Protein AF-A0A2M6NSA2-F1 (afdb_monomer_lite)

Foldseek 3Di:
DDDPDPPPPDDPQRVCPDPVCLLVLLVVLQVVVCVVCQVQADPVWGKDKDQDPDDPPSIKIWGWHQDPVVRGIDIDIETEHEFEDQDDDPLVSLCVSQPPDADDARYAYEYEYRPNDPDDDDVVVVVVVNVVDDGSYDHYHYDYPDDDDDPDD

Structure (mmCIF, N/CA/C/O backbone):
data_AF-A0A2M6NSA2-F1
#
_entry.id   AF-A0A2M6NSA2-F1
#
loop_
_atom_site.group_PDB
_atom_site.id
_atom_site.type_symbol
_atom_site.label_atom_id
_atom_site.label_alt_id
_atom_site.label_comp_id
_atom_site.label_asym_id
_atom_site.label_entity_id
_atom_site.label_seq_id
_atom_site.pdbx_PDB_ins_code
_atom_site.Cartn_x
_atom_site.Cartn_y
_atom_site.Cartn_z
_atom_site.occupancy
_atom_site.B_iso_or_equiv
_atom_site.auth_seq_id
_atom_site.auth_comp_id
_atom_site.auth_asym_id
_atom_site.auth_atom_id
_atom_site.pdbx_PDB_model_num
ATOM 1 N N . MET A 1 1 ? -14.185 20.572 -16.057 1.00 39.94 1 MET A N 1
ATOM 2 C CA . MET A 1 1 ? -13.829 19.861 -14.814 1.00 39.94 1 MET A CA 1
ATOM 3 C C . MET A 1 1 ? -14.825 20.312 -13.773 1.00 39.94 1 MET A C 1
ATOM 5 O O . MET A 1 1 ? -14.831 21.492 -13.460 1.00 39.94 1 MET A O 1
ATOM 9 N N . ALA A 1 2 ? -15.749 19.437 -13.382 1.00 34.47 2 ALA A N 1
ATOM 10 C CA . ALA A 1 2 ? -16.748 19.771 -12.377 1.00 34.47 2 ALA A CA 1
ATOM 11 C C . ALA A 1 2 ? -16.032 19.965 -11.037 1.00 34.47 2 ALA A C 1
ATOM 13 O O . ALA A 1 2 ? -15.338 19.057 -10.577 1.00 34.47 2 ALA A O 1
ATOM 14 N N . GLU A 1 3 ? -16.155 21.164 -10.470 1.00 37.44 3 GLU A N 1
ATOM 15 C CA . GLU A 1 3 ? -15.824 21.430 -9.076 1.00 37.44 3 GLU A CA 1
ATOM 16 C C . GLU A 1 3 ? -16.514 20.367 -8.227 1.00 37.44 3 GLU A C 1
ATOM 18 O O . GLU A 1 3 ? -17.722 20.153 -8.348 1.00 37.44 3 GLU A O 1
ATOM 23 N N . PHE A 1 4 ? -15.737 19.671 -7.401 1.00 39.25 4 PHE A N 1
ATOM 24 C CA . PHE A 1 4 ? -16.255 18.763 -6.389 1.00 39.25 4 PHE A CA 1
ATOM 25 C C . PHE A 1 4 ? -16.910 19.641 -5.318 1.00 39.25 4 PHE A C 1
ATOM 27 O O . PHE A 1 4 ? -16.318 19.940 -4.281 1.00 39.25 4 PHE A O 1
ATOM 34 N N . GLN A 1 5 ? -18.089 20.174 -5.646 1.00 38.47 5 GLN A N 1
ATOM 35 C CA . GLN A 1 5 ? -18.851 21.005 -4.744 1.00 38.47 5 GLN A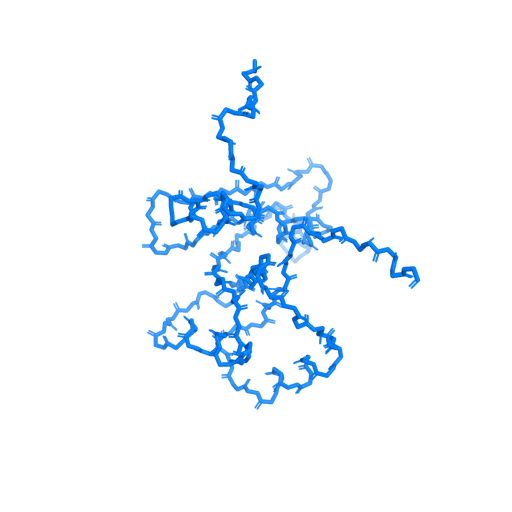 CA 1
ATOM 36 C C . GLN A 1 5 ? -19.161 20.191 -3.497 1.00 38.47 5 GLN A C 1
ATOM 38 O O . GLN A 1 5 ? -19.573 19.031 -3.520 1.00 38.47 5 GLN A O 1
ATOM 43 N N . GLN A 1 6 ? -18.891 20.872 -2.403 1.00 43.56 6 GLN A N 1
ATOM 44 C CA . GLN A 1 6 ? -19.146 20.590 -1.010 1.00 43.56 6 GLN A CA 1
ATOM 45 C C . GLN A 1 6 ? -20.661 20.413 -0.756 1.00 43.56 6 GLN A C 1
ATOM 47 O O . GLN A 1 6 ? -21.255 21.160 0.007 1.00 43.56 6 GLN A O 1
ATOM 52 N N . GLU A 1 7 ? -21.319 19.461 -1.428 1.00 43.19 7 GLU A N 1
ATOM 53 C CA . GLU A 1 7 ? -22.780 19.248 -1.359 1.00 43.19 7 GLU A CA 1
ATOM 54 C C . GLU A 1 7 ? -23.214 18.195 -0.333 1.00 43.19 7 GLU A C 1
ATOM 56 O O . GLU A 1 7 ? -24.403 17.962 -0.125 1.00 43.19 7 GLU A O 1
ATOM 61 N N . ARG A 1 8 ? -22.283 17.563 0.380 1.00 46.81 8 ARG A N 1
ATOM 62 C CA . ARG A 1 8 ? -22.636 16.759 1.552 1.00 46.81 8 ARG A CA 1
ATOM 63 C C . ARG A 1 8 ? -22.331 17.620 2.763 1.00 46.81 8 ARG A C 1
ATOM 65 O O . ARG A 1 8 ? -21.163 17.884 3.014 1.00 46.81 8 ARG A O 1
ATOM 72 N N . GLY A 1 9 ? -23.358 18.075 3.485 1.00 54.62 9 GLY A N 1
ATOM 73 C CA . GLY A 1 9 ? -23.256 18.799 4.766 1.00 54.62 9 GLY A CA 1
ATOM 74 C C . GLY A 1 9 ? -22.675 17.936 5.893 1.00 54.62 9 GLY A C 1
ATOM 75 O O . GLY A 1 9 ? -23.232 17.846 6.980 1.00 54.62 9 GLY A O 1
ATOM 76 N N . VAL A 1 10 ? -21.595 17.233 5.586 1.00 58.81 10 VAL A N 1
ATOM 77 C CA . VAL A 1 10 ? -20.948 16.189 6.352 1.00 58.81 10 VAL A CA 1
ATOM 78 C C . VAL A 1 10 ? -19.456 16.480 6.242 1.00 58.81 10 VAL A C 1
ATOM 80 O O . VAL A 1 10 ? -18.943 16.685 5.141 1.0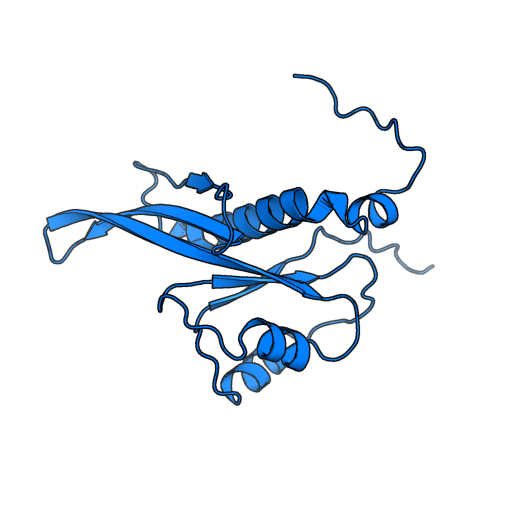0 58.81 10 VAL A O 1
ATOM 83 N N . ASP A 1 11 ? -18.764 16.551 7.372 1.00 73.00 11 ASP A N 1
ATOM 84 C CA . ASP A 1 11 ? -17.339 16.858 7.387 1.00 73.00 11 ASP A CA 1
ATOM 85 C C . ASP A 1 11 ? -16.519 15.793 6.626 1.00 73.00 11 ASP A C 1
ATOM 87 O O . ASP A 1 11 ? -16.951 14.651 6.423 1.00 73.00 11 ASP A O 1
ATOM 91 N N . PHE A 1 12 ? -15.311 16.173 6.199 1.00 70.56 12 PHE A N 1
ATOM 92 C CA . PHE A 1 12 ? -14.424 15.298 5.433 1.00 70.56 12 PHE A CA 1
ATOM 93 C C . PHE A 1 12 ? -14.139 13.971 6.147 1.00 70.56 12 PHE A C 1
ATOM 95 O O . PHE A 1 12 ? -14.093 12.940 5.483 1.00 70.56 12 PHE A O 1
ATOM 102 N N . GLN A 1 13 ? -13.981 13.959 7.474 1.00 71.19 13 GLN A N 1
ATOM 103 C CA . GLN A 1 13 ? -13.657 12.734 8.211 1.00 71.19 13 GLN A CA 1
ATOM 104 C C . GLN A 1 13 ? -14.825 11.751 8.163 1.00 71.19 13 GLN A C 1
ATOM 106 O O . GLN A 1 13 ? -14.641 10.558 7.899 1.00 71.19 13 GLN A O 1
ATOM 111 N N . THR A 1 14 ? -16.040 12.254 8.356 1.00 70.38 14 THR A N 1
ATOM 112 C CA . THR A 1 14 ? -17.259 11.454 8.285 1.00 70.38 14 THR A CA 1
ATOM 113 C C . THR A 1 14 ? -17.487 10.938 6.863 1.00 70.38 14 THR A C 1
ATOM 115 O O . THR A 1 14 ? -17.712 9.736 6.689 1.00 70.38 14 THR A O 1
ATOM 118 N N . ALA A 1 15 ? -17.328 11.785 5.840 1.00 70.69 15 ALA A N 1
ATOM 119 C CA . ALA A 1 15 ? -17.422 11.372 4.439 1.00 70.69 15 ALA A CA 1
ATOM 120 C C . ALA A 1 15 ? -16.358 10.321 4.072 1.00 70.69 15 ALA A C 1
ATOM 122 O O . ALA A 1 15 ? -16.684 9.300 3.466 1.00 70.69 15 ALA A O 1
ATOM 123 N N . TRP A 1 16 ? -15.106 10.527 4.493 1.00 75.69 16 TRP A N 1
ATOM 124 C CA . TRP A 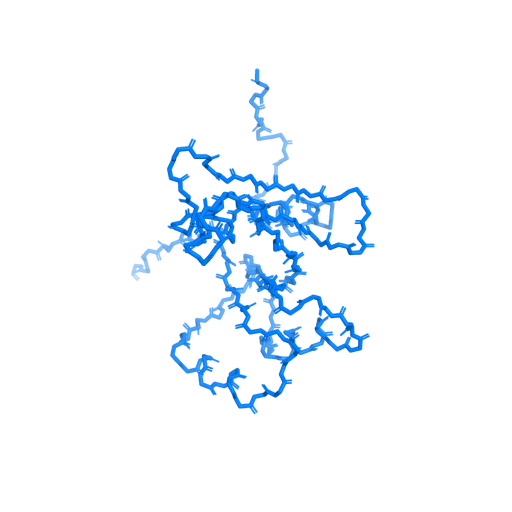1 16 ? -13.998 9.602 4.255 1.00 75.69 16 TRP A CA 1
ATOM 125 C C . TRP A 1 16 ? -14.216 8.267 4.959 1.00 75.69 16 TRP A C 1
ATOM 127 O O . TRP A 1 16 ? -13.860 7.229 4.421 1.00 75.69 16 TRP A O 1
ATOM 137 N N . SER A 1 17 ? -14.865 8.239 6.123 1.00 73.31 17 SER A N 1
ATOM 138 C CA . SER A 1 17 ? -15.156 6.988 6.833 1.00 73.31 17 SER A CA 1
ATOM 139 C C . SER A 1 17 ? -16.252 6.123 6.186 1.00 73.31 17 SER A C 1
ATOM 141 O O . SER A 1 17 ? -16.439 4.978 6.595 1.00 73.31 17 SER A O 1
ATOM 143 N N . HIS A 1 18 ? -16.953 6.624 5.163 1.00 77.12 18 HIS A N 1
ATOM 144 C CA . HIS A 1 18 ? -18.047 5.902 4.515 1.00 77.12 18 HIS A CA 1
ATOM 145 C C . HIS A 1 18 ? -17.556 4.699 3.689 1.00 77.12 18 HIS A C 1
ATOM 147 O O . HIS A 1 18 ? -16.544 4.776 2.990 1.00 77.12 18 HIS A O 1
ATOM 153 N N . ARG A 1 19 ? -18.308 3.588 3.703 1.00 72.94 19 ARG A N 1
ATOM 154 C CA . ARG A 1 19 ? -17.959 2.353 2.968 1.00 72.94 19 ARG A CA 1
ATOM 155 C C . ARG A 1 19 ? -17.832 2.580 1.459 1.00 72.94 19 ARG A C 1
ATOM 157 O O . ARG A 1 19 ? -16.934 2.026 0.831 1.00 72.94 19 ARG A O 1
ATOM 164 N N . ASP A 1 20 ? -18.689 3.426 0.896 1.00 79.44 20 ASP A N 1
ATOM 165 C CA . ASP A 1 20 ? -18.688 3.748 -0.540 1.00 79.44 20 ASP A CA 1
ATOM 166 C C . ASP A 1 20 ? -17.404 4.454 -0.999 1.00 79.44 20 ASP A C 1
ATOM 168 O O . ASP A 1 20 ? -17.100 4.484 -2.189 1.00 79.44 20 ASP A O 1
ATOM 172 N N . MET A 1 21 ? -16.604 4.973 -0.061 1.00 85.94 21 MET A N 1
ATOM 173 C CA . MET A 1 21 ? -15.299 5.556 -0.359 1.00 85.94 21 MET A CA 1
ATOM 174 C C . MET A 1 21 ? -14.187 4.512 -0.501 1.00 85.94 21 MET A C 1
ATOM 176 O O . MET A 1 21 ? -13.073 4.910 -0.826 1.00 85.94 21 MET A O 1
ATOM 180 N N . LYS A 1 22 ? -14.445 3.203 -0.314 1.00 87.25 22 LYS A N 1
ATOM 181 C CA . LYS A 1 22 ? -13.426 2.130 -0.414 1.00 87.25 22 LYS A CA 1
ATOM 182 C C . LYS A 1 22 ? -12.554 2.280 -1.661 1.00 87.25 22 LYS A C 1
ATOM 184 O O . LYS A 1 22 ? -11.337 2.373 -1.546 1.00 87.25 22 LYS A O 1
ATOM 189 N N . ARG A 1 23 ? -13.178 2.421 -2.836 1.00 90.69 23 ARG A N 1
ATOM 190 C CA . ARG A 1 23 ? -12.452 2.583 -4.105 1.00 90.69 23 ARG A CA 1
ATOM 191 C C . ARG A 1 23 ? -11.580 3.843 -4.120 1.00 90.69 23 ARG A C 1
ATOM 193 O O . ARG A 1 23 ? -10.447 3.800 -4.580 1.00 90.69 23 ARG A O 1
ATOM 200 N N . ASN A 1 24 ? -12.088 4.960 -3.603 1.00 90.50 24 ASN A N 1
ATOM 201 C CA . ASN A 1 24 ? -11.347 6.222 -3.556 1.00 90.50 24 ASN A CA 1
ATOM 202 C C . ASN A 1 24 ? -10.175 6.154 -2.569 1.00 90.50 24 ASN A C 1
ATOM 204 O O . ASN A 1 24 ? -9.102 6.674 -2.864 1.00 90.50 24 ASN A O 1
ATOM 208 N N . LYS A 1 25 ? -10.356 5.473 -1.432 1.00 91.12 25 LYS A N 1
ATOM 209 C CA . LYS A 1 25 ? -9.288 5.199 -0.463 1.00 91.12 25 LYS A CA 1
ATOM 210 C C . LYS A 1 25 ? -8.182 4.349 -1.074 1.00 91.12 25 LYS A C 1
ATOM 212 O O . LYS A 1 25 ? -7.015 4.654 -0.871 1.00 91.12 25 LYS A O 1
ATOM 217 N N . GLU A 1 26 ? -8.541 3.317 -1.832 1.00 94.06 26 GLU A N 1
ATOM 218 C CA . GLU A 1 26 ? -7.578 2.448 -2.515 1.00 94.06 26 GLU A CA 1
ATOM 219 C C . GLU A 1 26 ? -6.800 3.208 -3.593 1.00 94.06 26 GLU A C 1
ATOM 221 O O . GLU A 1 26 ? -5.575 3.111 -3.649 1.00 94.06 26 GLU A O 1
ATOM 226 N N . ILE A 1 27 ? -7.483 4.035 -4.394 1.00 94.25 27 ILE A N 1
ATOM 227 C CA . ILE A 1 27 ? -6.851 4.929 -5.378 1.00 94.25 27 ILE A CA 1
ATOM 228 C C . ILE A 1 27 ? -5.887 5.895 -4.683 1.00 94.25 27 ILE A C 1
ATOM 230 O O . ILE A 1 27 ? -4.745 6.032 -5.113 1.00 94.25 27 ILE A O 1
ATOM 234 N N . TYR A 1 28 ? -6.324 6.533 -3.596 1.00 93.06 28 TYR A N 1
ATOM 235 C CA . TYR A 1 28 ? -5.494 7.442 -2.809 1.00 93.06 28 TYR A CA 1
ATOM 236 C C . TYR A 1 28 ? -4.256 6.735 -2.239 1.00 93.06 28 TYR A C 1
ATOM 238 O O . TYR A 1 28 ? -3.136 7.190 -2.448 1.00 93.06 28 TYR A O 1
ATOM 246 N N . ALA A 1 29 ? -4.438 5.593 -1.574 1.00 94.88 29 ALA A N 1
ATOM 247 C CA . ALA A 1 29 ? -3.353 4.802 -0.999 1.00 94.88 29 ALA A CA 1
ATOM 248 C C . ALA A 1 29 ? -2.343 4.345 -2.067 1.00 94.88 29 ALA A C 1
ATOM 250 O O . ALA A 1 29 ? -1.134 4.439 -1.858 1.00 94.88 29 ALA A O 1
ATOM 251 N N . THR A 1 30 ? -2.839 3.924 -3.233 1.00 95.69 30 THR A N 1
ATOM 252 C CA . THR A 1 30 ? -2.017 3.552 -4.393 1.00 95.69 30 THR A CA 1
ATOM 253 C C . THR A 1 30 ? -1.211 4.744 -4.905 1.00 95.69 30 THR A C 1
ATOM 255 O O . THR A 1 30 ? -0.008 4.618 -5.123 1.00 95.69 30 THR A O 1
ATOM 258 N N . ALA A 1 31 ? -1.838 5.915 -5.049 1.00 93.75 31 ALA A N 1
ATOM 259 C CA . ALA A 1 31 ? -1.159 7.134 -5.481 1.00 93.75 31 ALA A CA 1
ATOM 260 C C . ALA A 1 31 ? -0.051 7.547 -4.500 1.00 93.75 31 ALA A C 1
ATOM 262 O O . ALA A 1 31 ? 1.052 7.893 -4.919 1.00 93.75 31 ALA A O 1
ATOM 263 N N . MET A 1 32 ? -0.314 7.456 -3.194 1.00 93.50 32 MET A N 1
ATOM 264 C CA . MET A 1 32 ? 0.682 7.753 -2.163 1.00 93.50 32 MET A CA 1
ATOM 265 C C . MET A 1 32 ? 1.864 6.780 -2.214 1.00 93.50 32 MET A C 1
ATOM 267 O O . MET A 1 32 ? 3.011 7.216 -2.149 1.00 93.50 32 MET A O 1
ATOM 271 N N . ALA A 1 33 ? 1.611 5.480 -2.390 1.00 93.31 33 ALA A N 1
ATOM 272 C CA . ALA A 1 33 ? 2.682 4.502 -2.569 1.00 93.31 33 ALA A CA 1
ATOM 273 C C . ALA A 1 33 ? 3.511 4.782 -3.828 1.00 93.31 33 ALA A C 1
ATOM 275 O O . ALA A 1 33 ? 4.737 4.695 -3.780 1.00 93.31 33 ALA A O 1
ATOM 276 N N . ALA A 1 34 ? 2.859 5.180 -4.921 1.00 91.88 34 ALA A N 1
ATOM 277 C CA . ALA A 1 34 ? 3.526 5.540 -6.164 1.00 91.88 34 ALA A CA 1
ATOM 278 C C . ALA A 1 34 ? 4.430 6.768 -6.011 1.00 91.88 34 ALA A C 1
ATOM 280 O O . ALA A 1 34 ? 5.574 6.730 -6.455 1.00 91.88 34 ALA A O 1
ATOM 281 N N . LEU A 1 35 ? 3.990 7.796 -5.281 1.00 89.44 35 LEU A N 1
ATOM 282 C CA . LEU A 1 35 ? 4.830 8.950 -4.946 1.00 89.44 35 LEU A CA 1
ATOM 283 C C . LEU A 1 35 ? 6.068 8.568 -4.122 1.00 89.44 35 LEU A C 1
ATOM 285 O O . LEU A 1 35 ? 7.118 9.180 -4.293 1.00 89.44 35 LEU A O 1
ATOM 289 N N . CYS A 1 36 ? 5.979 7.562 -3.249 1.00 86.81 36 CYS A N 1
ATOM 290 C CA . CYS A 1 36 ? 7.129 7.100 -2.466 1.00 86.81 36 CYS A CA 1
ATOM 291 C C . CYS A 1 36 ? 8.176 6.357 -3.308 1.00 86.81 36 CYS A C 1
ATOM 293 O O . CYS A 1 36 ? 9.354 6.384 -2.960 1.00 86.81 36 CYS A O 1
ATOM 295 N N . ILE A 1 37 ? 7.762 5.700 -4.395 1.00 85.12 37 ILE A N 1
ATOM 296 C CA . ILE A 1 37 ? 8.660 4.912 -5.256 1.00 85.12 37 ILE A CA 1
ATOM 297 C C . ILE A 1 37 ? 8.957 5.588 -6.598 1.00 85.12 37 ILE A C 1
ATOM 299 O O . ILE A 1 37 ? 9.705 5.046 -7.403 1.00 85.12 37 ILE A O 1
ATOM 303 N N . GLN A 1 38 ? 8.409 6.780 -6.855 1.00 84.50 38 GLN A N 1
ATOM 304 C CA . GLN A 1 38 ? 8.578 7.483 -8.132 1.00 84.50 38 GLN A CA 1
ATOM 305 C C . GLN A 1 38 ? 10.040 7.754 -8.493 1.00 84.50 38 GLN A C 1
ATOM 307 O O . GLN A 1 38 ? 10.381 7.823 -9.667 1.00 84.50 38 GLN A O 1
ATOM 312 N N . GLN A 1 39 ? 10.894 7.906 -7.480 1.00 78.19 39 GLN A N 1
ATOM 313 C CA . GLN A 1 39 ? 12.330 8.134 -7.637 1.00 78.19 39 GLN A CA 1
ATOM 314 C C . GLN A 1 39 ? 13.055 6.951 -8.293 1.00 78.19 39 GLN A C 1
ATOM 316 O O . GLN A 1 39 ? 14.148 7.127 -8.825 1.00 78.19 39 GLN A O 1
ATOM 321 N N . ASP A 1 40 ? 12.439 5.767 -8.283 1.00 73.56 40 ASP A N 1
ATOM 322 C CA . ASP A 1 40 ? 12.968 4.573 -8.938 1.00 73.56 40 ASP A CA 1
ATOM 323 C C . ASP A 1 40 ? 12.684 4.588 -10.454 1.00 73.56 40 ASP A C 1
ATOM 325 O O . ASP A 1 40 ? 13.313 3.846 -11.211 1.00 73.56 40 ASP A O 1
ATOM 329 N N . ALA A 1 41 ? 11.746 5.424 -10.919 1.00 77.31 41 ALA A N 1
ATOM 330 C CA . ALA A 1 41 ? 11.396 5.553 -12.328 1.00 77.31 41 ALA A CA 1
ATOM 331 C C . ALA A 1 41 ? 12.303 6.571 -13.030 1.00 77.31 41 ALA A C 1
ATOM 333 O O . ALA A 1 41 ? 12.578 7.656 -12.518 1.00 77.31 41 ALA A O 1
ATOM 334 N N . ALA A 1 42 ? 12.737 6.254 -14.251 1.00 73.12 42 ALA A N 1
ATOM 335 C CA . ALA A 1 42 ? 13.500 7.209 -15.043 1.00 73.12 42 ALA A CA 1
ATOM 336 C C . ALA A 1 42 ? 12.606 8.394 -15.453 1.00 73.12 42 ALA A C 1
ATOM 338 O O . ALA A 1 42 ? 11.541 8.192 -16.038 1.00 73.12 42 ALA A O 1
ATOM 339 N N . GLU A 1 43 ? 13.072 9.628 -15.231 1.00 74.88 43 GLU A N 1
ATOM 340 C CA . GLU A 1 43 ? 12.333 10.868 -15.545 1.00 74.88 43 GLU A CA 1
ATOM 341 C C . GLU A 1 43 ? 11.820 10.903 -16.998 1.00 74.88 43 GLU A C 1
ATOM 343 O O . GLU A 1 43 ? 10.706 11.345 -17.261 1.00 74.88 43 GLU A O 1
ATOM 348 N N . LYS A 1 44 ? 12.594 10.333 -17.936 1.00 79.12 44 LYS A N 1
ATOM 349 C CA . LYS A 1 44 ? 12.245 10.212 -19.364 1.00 79.12 44 LYS A CA 1
ATOM 350 C C . LYS A 1 44 ? 11.003 9.361 -19.659 1.00 79.12 44 LYS A C 1
ATOM 352 O O . LYS A 1 44 ? 10.400 9.539 -20.713 1.00 79.12 44 LYS A O 1
ATOM 357 N N . TYR A 1 45 ? 10.660 8.409 -18.791 1.00 79.56 45 TYR A N 1
ATOM 358 C CA . TYR A 1 45 ? 9.560 7.465 -19.019 1.00 79.56 45 TYR A CA 1
ATOM 359 C C . TYR A 1 45 ? 8.405 7.639 -18.034 1.00 79.56 45 TYR A C 1
ATOM 361 O O . TYR A 1 45 ? 7.275 7.272 -18.355 1.00 79.56 45 TYR A O 1
ATOM 369 N N . GLY A 1 46 ? 8.680 8.211 -16.861 1.00 82.62 46 GLY A N 1
ATOM 370 C CA . GLY A 1 46 ? 7.690 8.416 -15.815 1.00 82.62 46 GLY A CA 1
ATOM 371 C C . GLY A 1 46 ? 7.170 7.113 -15.203 1.00 82.62 46 GLY A C 1
ATOM 372 O O . GLY A 1 46 ? 7.729 6.027 -15.374 1.00 82.62 46 GLY A O 1
ATOM 373 N N . TRP A 1 47 ? 6.077 7.247 -14.459 1.00 88.81 47 TRP A N 1
ATOM 374 C CA . TRP A 1 47 ? 5.370 6.166 -13.780 1.00 88.81 47 TRP A CA 1
ATOM 375 C C . TRP A 1 47 ? 3.862 6.377 -13.920 1.00 88.81 47 TRP A C 1
ATOM 377 O O . TRP A 1 47 ? 3.389 7.493 -14.145 1.00 88.81 47 TRP A O 1
ATOM 387 N N . TRP A 1 48 ? 3.096 5.301 -13.787 1.00 90.44 48 TRP A N 1
ATOM 388 C CA . TRP A 1 48 ? 1.637 5.344 -13.773 1.00 90.44 48 TRP A CA 1
ATOM 389 C C . TRP A 1 48 ? 1.096 4.416 -12.696 1.00 90.44 48 TRP A C 1
ATOM 391 O O . TRP A 1 48 ? 1.767 3.488 -12.245 1.00 90.44 48 TRP A O 1
ATOM 401 N N . PHE A 1 49 ? -0.149 4.643 -12.299 1.00 93.69 49 PHE A N 1
ATOM 402 C CA . PHE A 1 49 ? -0.857 3.731 -11.419 1.00 93.69 49 PHE A CA 1
ATOM 403 C C . PHE A 1 49 ? -2.305 3.566 -11.862 1.00 93.69 49 PHE A C 1
ATOM 405 O O . PHE A 1 49 ? -2.863 4.414 -12.560 1.00 93.69 49 PHE A O 1
ATOM 412 N N . THR A 1 50 ? -2.918 2.459 -11.467 1.00 93.75 50 THR A N 1
ATOM 413 C CA . THR A 1 50 ? -4.324 2.184 -11.757 1.00 93.75 50 THR A CA 1
ATOM 414 C C . THR A 1 50 ? -4.971 1.370 -10.646 1.00 93.75 50 THR A C 1
ATOM 416 O O . THR A 1 50 ? -4.298 0.629 -9.929 1.00 93.75 50 THR A O 1
ATOM 419 N N . LYS A 1 51 ? -6.296 1.494 -10.525 1.00 92.12 51 LYS A N 1
ATOM 420 C CA . LYS A 1 51 ? -7.135 0.609 -9.718 1.00 92.12 51 LYS A CA 1
ATOM 421 C C . LYS A 1 51 ? -7.784 -0.429 -10.640 1.00 92.12 51 LYS A C 1
ATOM 423 O O . LYS A 1 51 ? -8.699 -0.047 -11.384 1.00 92.12 51 LYS A O 1
ATOM 428 N N . PRO A 1 52 ? -7.390 -1.715 -10.570 1.00 91.81 52 PRO A N 1
ATOM 429 C CA . PRO A 1 52 ? -8.035 -2.776 -11.336 1.00 91.81 52 PRO A CA 1
ATOM 430 C C . PRO A 1 52 ? -9.552 -2.816 -11.121 1.00 91.81 52 PRO A C 1
ATOM 432 O O . PRO A 1 52 ? -10.067 -2.426 -10.064 1.00 91.81 52 PRO A O 1
ATOM 435 N N . LEU A 1 53 ? -10.276 -3.280 -12.143 1.00 88.56 53 LEU A N 1
ATOM 436 C CA . LEU A 1 53 ? -11.730 -3.467 -12.072 1.00 88.56 53 LEU A CA 1
ATOM 437 C C . LEU A 1 53 ? -12.125 -4.663 -11.194 1.00 88.56 53 LEU A C 1
ATOM 439 O O . LEU A 1 53 ? -13.243 -4.690 -10.691 1.00 88.56 53 LEU A O 1
ATOM 443 N N . GLN A 1 54 ? -11.220 -5.628 -11.020 1.00 87.69 54 GLN A N 1
ATOM 444 C CA . GLN A 1 54 ? -11.411 -6.833 -10.216 1.00 87.69 54 GLN A CA 1
ATOM 445 C C . GLN A 1 54 ? -10.348 -6.875 -9.114 1.00 87.69 54 GLN A C 1
ATOM 447 O O . GLN A 1 54 ? -9.198 -6.532 -9.375 1.00 87.69 54 GLN A O 1
ATOM 452 N N . ASP A 1 55 ? -10.748 -7.279 -7.908 1.00 83.44 55 ASP A N 1
ATOM 453 C CA . ASP A 1 55 ? -9.848 -7.499 -6.769 1.00 83.44 55 ASP A CA 1
ATOM 454 C C . ASP A 1 55 ? -9.511 -9.000 -6.663 1.00 83.44 55 ASP A C 1
ATOM 456 O O . ASP A 1 55 ? -10.420 -9.817 -6.866 1.00 83.44 55 ASP A O 1
ATOM 460 N N . PRO A 1 56 ? -8.288 -9.392 -6.249 1.00 83.94 56 PRO A N 1
ATOM 461 C CA . PRO A 1 56 ? -7.069 -8.576 -6.090 1.00 83.94 56 PRO A CA 1
ATOM 462 C C . PRO A 1 56 ? -6.332 -8.298 -7.428 1.00 83.94 56 PRO A C 1
ATOM 464 O O . PRO A 1 56 ? -6.574 -9.022 -8.398 1.00 83.94 56 PRO A O 1
ATOM 467 N N . PRO A 1 57 ? -5.421 -7.292 -7.490 1.00 91.88 57 PRO A N 1
ATOM 468 C CA . PRO A 1 57 ? -4.972 -6.427 -6.385 1.00 91.88 57 PRO A CA 1
ATOM 469 C C . PRO A 1 57 ? -5.791 -5.130 -6.201 1.00 91.88 57 PRO A C 1
ATOM 471 O O . PRO A 1 57 ? -6.526 -4.676 -7.086 1.00 91.88 57 PRO A O 1
ATOM 474 N N . ASP A 1 58 ? -5.622 -4.489 -5.039 1.00 94.38 58 ASP A N 1
ATOM 475 C CA . ASP A 1 58 ? -6.248 -3.197 -4.704 1.00 94.38 58 ASP A CA 1
ATOM 476 C C . ASP A 1 58 ? -5.643 -2.024 -5.505 1.00 94.38 58 ASP A C 1
ATOM 478 O O . ASP A 1 58 ? -6.240 -0.954 -5.581 1.00 94.38 58 ASP A O 1
ATOM 482 N N . GLY A 1 59 ? -4.490 -2.204 -6.146 1.00 96.06 59 GLY A N 1
ATOM 483 C CA . GLY A 1 59 ? -3.872 -1.222 -7.034 1.00 96.06 59 GLY A CA 1
ATOM 484 C C . GLY A 1 59 ? -2.688 -1.804 -7.798 1.00 96.06 59 GLY A C 1
ATOM 485 O O . GLY A 1 59 ? -2.171 -2.864 -7.456 1.00 96.06 59 GLY A O 1
ATOM 486 N N . ILE A 1 60 ? -2.261 -1.115 -8.852 1.00 95.31 60 ILE A N 1
ATOM 487 C CA . ILE A 1 60 ? -1.074 -1.468 -9.637 1.00 95.31 60 ILE A CA 1
ATOM 488 C C . ILE A 1 60 ? -0.269 -0.201 -9.889 1.00 95.31 60 ILE A C 1
ATOM 490 O O . ILE A 1 60 ? -0.842 0.810 -10.300 1.00 95.31 60 ILE A O 1
ATOM 494 N N . ILE A 1 61 ? 1.047 -0.275 -9.699 1.00 94.38 61 ILE A N 1
ATOM 495 C CA . ILE A 1 61 ? 2.000 0.761 -10.104 1.00 94.38 61 ILE A CA 1
ATOM 496 C C . ILE A 1 61 ? 2.897 0.186 -11.195 1.00 94.38 61 ILE A C 1
ATOM 498 O O . ILE A 1 61 ? 3.445 -0.907 -11.039 1.00 94.38 61 ILE A O 1
ATOM 502 N N . GLY A 1 62 ? 3.036 0.919 -12.295 1.00 92.00 62 GLY A N 1
ATOM 503 C CA . GLY A 1 62 ? 3.928 0.587 -13.396 1.00 92.00 62 GLY A CA 1
ATOM 504 C C . GLY A 1 62 ? 4.983 1.668 -13.591 1.00 92.00 62 GLY A C 1
ATOM 505 O O . GLY A 1 62 ? 4.679 2.861 -13.546 1.00 92.00 62 GLY A O 1
ATOM 506 N N . ALA A 1 63 ? 6.222 1.246 -13.814 1.00 89.94 63 ALA A N 1
ATOM 507 C CA . ALA A 1 63 ? 7.326 2.135 -14.148 1.00 89.94 63 ALA A CA 1
ATOM 508 C C . ALA A 1 63 ? 8.259 1.464 -15.154 1.00 89.94 63 ALA A C 1
ATOM 510 O O . ALA A 1 63 ? 8.502 0.254 -15.085 1.00 89.94 63 ALA A O 1
ATOM 511 N N . ILE A 1 64 ? 8.801 2.254 -16.079 1.00 88.25 64 ILE A N 1
ATOM 512 C CA . ILE A 1 64 ? 9.862 1.799 -16.977 1.00 88.25 64 ILE A CA 1
ATOM 513 C C . ILE A 1 64 ? 11.203 2.113 -16.317 1.00 88.25 64 ILE A C 1
ATOM 515 O O . ILE A 1 64 ? 11.500 3.272 -16.013 1.00 88.25 64 ILE A O 1
ATOM 519 N N . VAL A 1 65 ? 12.018 1.079 -16.127 1.00 86.62 65 VAL A N 1
ATOM 520 C CA . VAL A 1 65 ? 13.361 1.186 -15.548 1.00 86.62 65 VAL A CA 1
ATOM 521 C C . VAL A 1 65 ? 14.400 0.680 -16.540 1.00 86.62 65 VAL A C 1
ATOM 523 O O . VAL A 1 65 ? 14.115 -0.155 -17.402 1.00 86.62 65 VAL A O 1
ATOM 526 N N . GLU A 1 66 ? 15.612 1.210 -16.434 1.00 85.38 66 GLU A N 1
ATOM 527 C CA . GLU A 1 66 ? 16.734 0.780 -17.261 1.00 85.38 66 GLU A CA 1
ATOM 528 C C . GLU A 1 66 ? 17.418 -0.425 -16.611 1.00 85.38 66 GLU A C 1
ATOM 530 O O . GLU A 1 66 ? 17.973 -0.329 -15.513 1.00 85.38 66 GLU A O 1
ATOM 535 N N . ASP A 1 67 ? 17.379 -1.566 -17.291 1.00 85.38 67 ASP A N 1
ATOM 536 C CA . ASP A 1 67 ? 18.096 -2.763 -16.888 1.00 85.38 67 ASP A CA 1
ATOM 537 C C . ASP A 1 67 ? 19.526 -2.702 -17.431 1.00 85.38 67 ASP A C 1
ATOM 539 O O . ASP A 1 67 ? 19.796 -2.948 -18.611 1.00 85.38 67 ASP A O 1
ATOM 543 N N . LYS A 1 68 ? 20.466 -2.391 -16.535 1.00 83.81 68 LYS A N 1
ATOM 544 C CA . LYS A 1 68 ? 21.898 -2.319 -16.854 1.00 83.81 68 LYS A CA 1
ATOM 545 C C . LYS A 1 68 ? 22.512 -3.676 -17.201 1.00 83.81 68 LYS A C 1
ATOM 547 O O . LYS A 1 68 ? 23.564 -3.703 -17.831 1.00 83.81 68 LYS A O 1
ATOM 552 N N . THR A 1 69 ? 21.900 -4.784 -16.784 1.00 89.06 69 THR A N 1
ATOM 553 C CA . THR A 1 69 ? 22.394 -6.135 -17.085 1.00 89.06 69 THR A CA 1
ATOM 554 C C . THR A 1 69 ? 22.009 -6.567 -18.494 1.00 89.06 69 THR A C 1
ATOM 556 O O . THR A 1 69 ? 22.817 -7.181 -19.187 1.00 89.06 69 THR A O 1
ATOM 559 N N . MET A 1 70 ? 20.811 -6.188 -18.942 1.00 87.69 70 MET A N 1
ATOM 560 C CA . MET A 1 70 ? 20.307 -6.493 -20.283 1.00 87.69 70 MET A CA 1
ATOM 561 C C . MET A 1 70 ? 20.585 -5.387 -21.311 1.00 87.69 70 MET A C 1
ATOM 563 O O . MET A 1 70 ? 20.412 -5.613 -22.507 1.00 87.69 70 MET A O 1
ATOM 567 N N . GLY A 1 71 ? 21.002 -4.197 -20.868 1.00 88.06 71 GLY A N 1
ATOM 568 C CA . GLY A 1 71 ? 21.242 -3.042 -21.738 1.00 88.06 71 GLY A CA 1
ATOM 569 C C . GLY A 1 71 ? 19.964 -2.500 -22.386 1.00 88.06 71 GLY A C 1
ATOM 570 O O . GLY A 1 71 ? 20.007 -2.020 -23.518 1.00 88.06 71 GLY A O 1
ATOM 571 N N . GLY A 1 72 ? 18.821 -2.612 -21.703 1.00 88.19 72 GLY A N 1
ATOM 572 C CA . GLY A 1 72 ? 17.506 -2.286 -22.255 1.00 88.19 72 GLY A CA 1
ATOM 573 C C . GLY A 1 72 ? 16.532 -1.733 -21.219 1.00 88.19 72 GLY A C 1
ATOM 574 O O . GLY A 1 72 ? 16.821 -1.689 -20.028 1.00 88.19 72 GLY A O 1
ATOM 575 N N . ASN A 1 73 ? 15.358 -1.304 -21.679 1.00 88.38 73 ASN A N 1
ATOM 576 C CA . ASN A 1 73 ? 14.287 -0.843 -20.798 1.00 88.38 73 ASN A CA 1
ATOM 577 C C . ASN A 1 73 ? 13.349 -2.003 -20.465 1.00 88.38 73 ASN A C 1
ATOM 579 O O . ASN A 1 73 ? 12.910 -2.715 -21.371 1.00 88.38 73 ASN A O 1
ATOM 583 N N . ILE A 1 74 ? 12.993 -2.143 -19.192 1.00 89.12 74 ILE A N 1
ATOM 584 C CA . ILE A 1 74 ? 12.015 -3.127 -18.725 1.00 89.12 74 ILE A CA 1
ATOM 585 C C . ILE A 1 74 ? 10.844 -2.427 -18.039 1.00 89.12 74 ILE A C 1
ATOM 587 O O . ILE A 1 74 ? 10.995 -1.354 -17.452 1.00 89.12 74 ILE A O 1
ATOM 591 N N . ILE A 1 75 ? 9.666 -3.046 -18.110 1.00 88.31 75 ILE A N 1
ATOM 592 C CA . ILE A 1 75 ? 8.503 -2.611 -17.338 1.00 88.31 75 ILE A CA 1
ATOM 593 C C . ILE A 1 75 ? 8.542 -3.338 -16.001 1.00 88.31 75 ILE A C 1
ATOM 595 O O . ILE A 1 75 ? 8.526 -4.566 -15.947 1.00 88.31 75 ILE A O 1
ATOM 599 N N . THR A 1 76 ? 8.554 -2.566 -14.924 1.00 87.62 76 THR A N 1
ATOM 600 C CA . THR A 1 76 ? 8.355 -3.069 -13.567 1.00 87.62 76 THR A CA 1
ATOM 601 C C . THR A 1 76 ? 6.920 -2.815 -13.152 1.00 87.62 76 THR A C 1
ATOM 603 O O . THR A 1 76 ? 6.398 -1.713 -13.329 1.00 87.62 76 THR A O 1
ATOM 606 N N . ILE A 1 77 ? 6.278 -3.854 -12.630 1.00 91.38 77 ILE A N 1
ATOM 607 C CA . ILE A 1 77 ? 4.909 -3.804 -12.130 1.00 91.38 77 ILE A CA 1
ATOM 608 C C . ILE A 1 77 ? 4.951 -4.191 -10.657 1.00 91.38 77 ILE A C 1
ATOM 610 O O . ILE A 1 77 ? 5.564 -5.196 -10.295 1.00 91.38 77 ILE A O 1
ATOM 614 N N . ARG A 1 78 ? 4.314 -3.384 -9.811 1.00 92.50 78 ARG A N 1
ATOM 615 C CA . ARG A 1 78 ? 4.117 -3.685 -8.392 1.00 92.50 78 ARG A CA 1
ATOM 616 C C . ARG A 1 78 ? 2.632 -3.692 -8.076 1.00 92.50 78 ARG A C 1
ATOM 618 O O . ARG A 1 78 ? 1.929 -2.720 -8.362 1.00 92.50 78 ARG A O 1
ATOM 625 N N . GLU A 1 79 ? 2.172 -4.785 -7.484 1.00 95.06 79 GLU A N 1
ATOM 626 C CA . GLU A 1 79 ? 0.821 -4.887 -6.946 1.00 95.06 79 GLU A CA 1
ATOM 627 C C . GLU A 1 79 ? 0.725 -4.138 -5.618 1.00 95.06 79 GLU A C 1
ATOM 629 O O . GLU A 1 79 ? 1.677 -4.110 -4.833 1.00 95.06 79 GLU A O 1
ATOM 634 N N . ILE A 1 80 ? -0.428 -3.524 -5.374 1.00 96.19 80 ILE A N 1
ATOM 635 C CA . ILE A 1 80 ? -0.735 -2.798 -4.148 1.00 96.19 80 ILE A CA 1
ATOM 636 C C . ILE A 1 80 ? -1.906 -3.473 -3.461 1.00 96.19 80 ILE A C 1
ATOM 638 O O . ILE A 1 80 ? -2.956 -3.691 -4.060 1.00 96.19 80 ILE A O 1
ATOM 642 N N . GLU A 1 81 ? -1.733 -3.739 -2.177 1.00 95.62 81 GLU A N 1
ATOM 643 C CA . GLU A 1 81 ? -2.801 -4.138 -1.273 1.00 95.62 81 GLU A CA 1
ATOM 644 C C . GLU A 1 81 ? -3.042 -3.019 -0.277 1.00 95.62 81 GLU A C 1
ATOM 646 O O . GLU A 1 81 ? -2.100 -2.408 0.223 1.00 95.62 81 GLU A O 1
ATOM 651 N N . VAL A 1 82 ? -4.300 -2.765 0.056 1.00 95.12 82 VAL A N 1
ATOM 652 C CA . VAL A 1 82 ? -4.677 -1.696 0.976 1.00 95.12 82 VAL A CA 1
ATOM 653 C C . VAL A 1 82 ? -5.403 -2.283 2.176 1.00 95.12 82 VAL A C 1
ATOM 655 O O . VAL A 1 82 ? -6.299 -3.125 2.056 1.00 95.12 82 VAL A O 1
ATOM 658 N N . VAL A 1 83 ? -5.018 -1.834 3.365 1.00 94.38 83 VAL A N 1
ATOM 659 C CA . VAL A 1 83 ? -5.747 -2.107 4.605 1.00 94.38 83 VAL A CA 1
ATOM 660 C C . VAL A 1 83 ? -5.986 -0.807 5.351 1.00 94.38 83 VAL A C 1
ATOM 662 O O . VAL A 1 83 ? -5.067 -0.016 5.546 1.00 94.38 83 VAL A O 1
ATOM 665 N N . GLU A 1 84 ? -7.228 -0.574 5.763 1.00 93.44 84 GLU A N 1
ATOM 666 C CA . GLU A 1 84 ? -7.560 0.559 6.622 1.00 93.44 84 GLU A CA 1
ATOM 667 C C . GLU A 1 84 ? -7.319 0.177 8.084 1.00 93.44 84 GLU A C 1
ATOM 669 O O . GLU A 1 84 ? -7.813 -0.846 8.560 1.00 93.44 84 GLU A O 1
ATOM 674 N N . TYR A 1 85 ? -6.562 1.009 8.790 1.00 92.69 85 TYR A N 1
ATOM 675 C CA . TYR A 1 85 ? -6.368 0.908 10.228 1.00 92.69 85 TYR A CA 1
ATOM 676 C C . TYR A 1 85 ? -7.206 1.978 10.930 1.00 92.69 85 TYR A C 1
ATOM 678 O O . TYR A 1 85 ? -7.061 3.165 10.639 1.00 92.69 85 TYR A O 1
ATOM 686 N N . ILE A 1 86 ? -8.078 1.557 11.847 1.00 88.06 86 ILE A N 1
ATOM 687 C CA . ILE A 1 86 ? -8.984 2.449 12.588 1.00 88.06 86 ILE A CA 1
ATOM 688 C C . ILE A 1 86 ? -8.515 2.599 14.035 1.00 88.06 86 ILE A C 1
ATOM 690 O O . ILE A 1 86 ? -8.277 3.716 14.480 1.00 88.06 86 ILE A O 1
ATOM 694 N N . GLU A 1 87 ? -8.371 1.483 14.749 1.00 88.50 87 GLU A N 1
ATOM 695 C CA . GLU A 1 87 ? -7.988 1.446 16.162 1.00 88.50 87 GLU A CA 1
ATOM 696 C C . GLU A 1 87 ? -7.380 0.086 16.543 1.00 88.50 87 GLU A C 1
ATOM 698 O O . GLU A 1 87 ? -7.524 -0.912 15.825 1.00 88.50 87 GLU A O 1
ATOM 703 N N . GLY A 1 88 ? -6.716 0.031 17.701 1.00 89.44 88 GLY A N 1
ATOM 704 C CA . GLY A 1 88 ? -6.175 -1.197 18.274 1.00 89.44 88 GLY A CA 1
ATOM 705 C C . GLY A 1 88 ? -4.801 -1.559 17.712 1.00 89.44 88 GLY A C 1
ATOM 706 O O . GLY A 1 88 ? -3.970 -0.705 17.428 1.00 89.44 88 GLY A O 1
ATOM 707 N N . SER A 1 89 ? -4.514 -2.854 17.559 1.00 91.88 89 SER A N 1
ATOM 708 C CA . SER A 1 89 ? -3.170 -3.287 17.157 1.00 91.88 89 SER A CA 1
ATOM 709 C C . SER A 1 89 ? -2.951 -3.178 15.645 1.00 91.88 89 SER A C 1
ATOM 711 O O . SER A 1 89 ? -3.458 -3.991 14.863 1.00 91.88 89 SER A O 1
ATOM 713 N N . LEU A 1 90 ? -2.104 -2.230 15.238 1.00 92.12 90 LEU A N 1
ATOM 714 C CA . LEU A 1 90 ? -1.644 -2.091 13.854 1.00 92.12 90 LEU A CA 1
ATOM 715 C C . LEU A 1 90 ? -0.963 -3.371 13.337 1.00 92.12 90 LEU A C 1
ATOM 717 O O . LEU A 1 90 ? -1.271 -3.844 12.246 1.00 92.12 90 LEU A O 1
ATOM 721 N N . LEU A 1 91 ? -0.090 -3.987 14.143 1.00 92.31 91 LEU A N 1
ATOM 722 C CA . LEU A 1 91 ? 0.593 -5.237 13.777 1.00 92.31 91 LEU A CA 1
ATOM 723 C C . LEU A 1 91 ? -0.393 -6.380 13.526 1.00 92.31 91 LEU A C 1
ATOM 725 O O . LEU A 1 91 ? -0.209 -7.168 12.599 1.00 92.31 91 LEU A O 1
ATOM 729 N N . LYS A 1 92 ? -1.447 -6.472 14.348 1.00 92.62 92 LYS A N 1
ATOM 730 C CA . LYS A 1 92 ? -2.515 -7.452 14.144 1.00 92.62 92 LYS A CA 1
ATOM 731 C C . LYS A 1 92 ? -3.274 -7.164 12.850 1.00 92.62 92 LYS A C 1
ATOM 733 O O . LYS A 1 92 ? -3.471 -8.083 12.072 1.00 92.62 92 LYS A O 1
ATOM 738 N N . THR A 1 93 ? -3.618 -5.903 12.592 1.00 94.06 93 THR A N 1
ATOM 739 C CA . THR A 1 93 ? -4.307 -5.472 11.363 1.00 94.06 93 THR A CA 1
ATOM 740 C C . THR A 1 93 ? -3.521 -5.860 10.107 1.00 94.06 93 THR A C 1
ATOM 742 O O . THR A 1 93 ? -4.073 -6.455 9.183 1.00 94.06 93 THR A O 1
ATOM 745 N N . ILE A 1 94 ? -2.211 -5.596 10.105 1.00 93.25 94 ILE A N 1
ATOM 746 C CA . ILE A 1 94 ? -1.292 -5.995 9.030 1.00 93.25 94 ILE A CA 1
ATOM 747 C C . ILE A 1 94 ? -1.278 -7.518 8.874 1.00 93.25 94 ILE A C 1
ATOM 749 O O . ILE A 1 94 ? -1.491 -8.031 7.776 1.00 93.25 94 ILE A O 1
ATOM 753 N N . ARG A 1 95 ? -1.069 -8.254 9.971 1.00 91.62 95 ARG A N 1
ATOM 754 C CA . ARG A 1 95 ? -1.013 -9.721 9.942 1.00 91.62 95 ARG A CA 1
ATOM 755 C C . ARG A 1 95 ? -2.312 -10.324 9.418 1.00 91.62 95 ARG A C 1
ATOM 757 O O . ARG A 1 95 ? -2.259 -11.223 8.590 1.00 91.62 95 ARG A O 1
ATOM 764 N N . ASP A 1 96 ? -3.456 -9.831 9.879 1.00 92.25 96 ASP A N 1
ATOM 765 C CA . ASP A 1 96 ? -4.769 -10.354 9.510 1.00 92.25 96 ASP A CA 1
ATOM 766 C C . ASP A 1 96 ? -5.082 -10.093 8.028 1.00 92.25 96 ASP A C 1
ATOM 768 O O . ASP A 1 96 ? -5.612 -10.985 7.367 1.00 92.25 96 ASP A O 1
ATOM 772 N N . LYS A 1 97 ? -4.689 -8.935 7.469 1.00 91.81 97 LYS A N 1
ATOM 773 C CA . LYS A 1 97 ? -4.817 -8.663 6.022 1.00 91.81 97 LYS A CA 1
ATOM 774 C C . LYS A 1 97 ? -3.980 -9.631 5.188 1.00 91.81 97 LYS A C 1
ATOM 776 O O . LYS A 1 97 ? -4.460 -10.072 4.145 1.00 91.81 97 LYS A O 1
ATOM 781 N N . LEU A 1 98 ? -2.759 -9.928 5.635 1.00 89.81 98 LEU A N 1
ATOM 782 C CA . LEU A 1 98 ? -1.809 -10.774 4.906 1.00 89.81 98 LEU A CA 1
ATOM 783 C C . LEU A 1 98 ? -2.026 -12.276 5.131 1.00 89.81 98 LEU A C 1
ATOM 785 O O . LEU A 1 98 ? -1.469 -13.105 4.411 1.00 89.81 98 LEU A O 1
ATOM 789 N N . LYS A 1 99 ? -2.826 -12.649 6.131 1.00 87.31 99 LYS A N 1
ATOM 790 C CA . LYS A 1 99 ? -3.066 -14.042 6.497 1.00 87.31 99 LYS A CA 1
ATOM 791 C C . LYS A 1 99 ? -3.774 -14.791 5.363 1.00 87.31 99 LYS A C 1
ATOM 793 O O . LYS A 1 99 ? -4.761 -14.314 4.811 1.00 87.31 99 LYS A O 1
ATOM 798 N N . ASN A 1 100 ? -3.322 -16.017 5.093 1.00 80.69 100 ASN A N 1
ATOM 799 C CA . ASN A 1 100 ? -3.928 -16.960 4.140 1.00 80.69 100 ASN A CA 1
ATOM 800 C C . ASN A 1 100 ? -3.989 -16.474 2.678 1.00 80.69 100 ASN A C 1
ATOM 802 O O . ASN A 1 100 ? -4.776 -17.008 1.897 1.00 80.69 100 ASN A O 1
ATOM 806 N N . LYS A 1 101 ? -3.180 -15.482 2.300 1.00 84.06 101 LYS A N 1
ATOM 807 C CA . LYS A 1 101 ? -3.062 -15.006 0.920 1.00 84.06 101 LYS A CA 1
ATOM 808 C C . LYS A 1 101 ? -1.649 -15.245 0.408 1.00 84.06 101 LYS A C 1
ATOM 810 O O . LYS A 1 101 ? -0.683 -15.115 1.156 1.00 84.06 101 LYS A O 1
ATOM 815 N N . SER A 1 102 ? -1.549 -15.614 -0.863 1.00 85.12 102 SER A N 1
ATOM 816 C CA . SER A 1 102 ? -0.288 -15.607 -1.596 1.00 85.12 102 SER A CA 1
ATOM 817 C C . SER A 1 102 ? -0.201 -14.283 -2.342 1.00 85.12 102 SER A C 1
ATOM 819 O O . SER A 1 102 ? -1.198 -13.837 -2.906 1.00 85.12 102 SER A O 1
ATOM 821 N N . TYR A 1 103 ? 0.964 -13.653 -2.282 1.00 86.50 103 TYR A N 1
ATOM 822 C CA . TYR A 1 103 ? 1.223 -12.367 -2.905 1.00 86.50 103 TYR A CA 1
ATOM 823 C C . TYR A 1 103 ? 2.438 -12.477 -3.805 1.00 86.50 103 TYR A C 1
ATOM 825 O O . TYR A 1 103 ? 3.372 -13.221 -3.493 1.00 86.50 103 TYR A O 1
ATOM 833 N N . GLU A 1 104 ? 2.457 -11.679 -4.867 1.00 86.81 104 GLU A N 1
ATOM 834 C CA . GLU A 1 104 ? 3.669 -11.493 -5.649 1.00 86.81 104 GLU A CA 1
ATOM 835 C C . GLU A 1 104 ? 4.777 -10.901 -4.756 1.00 86.81 104 GLU A C 1
ATOM 837 O O . GLU A 1 104 ? 4.493 -9.989 -3.968 1.00 86.81 104 GLU A O 1
ATOM 842 N N . PRO A 1 105 ? 6.042 -11.357 -4.863 1.00 83.00 105 PRO A N 1
ATOM 843 C CA . PRO A 1 105 ? 7.119 -10.958 -3.947 1.00 83.00 105 PRO A CA 1
ATOM 844 C C . PRO A 1 105 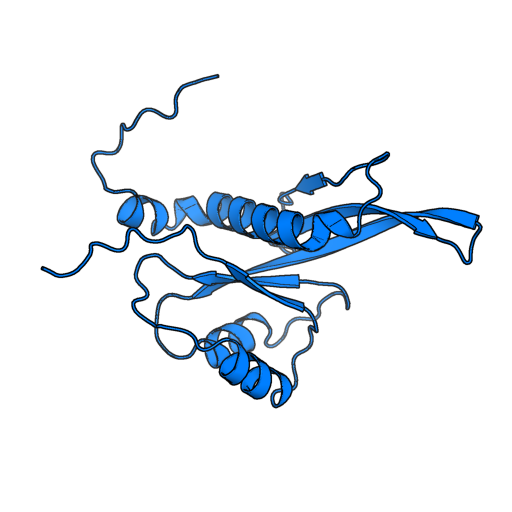? 7.340 -9.443 -3.814 1.00 83.00 105 PRO A C 1
ATOM 846 O O . PRO A 1 105 ? 7.778 -8.965 -2.771 1.00 83.00 105 PRO A O 1
ATOM 849 N N . ASN A 1 106 ? 7.015 -8.679 -4.861 1.00 86.25 106 ASN A N 1
ATOM 850 C CA . ASN A 1 106 ? 7.187 -7.224 -4.910 1.00 86.25 106 ASN A CA 1
ATOM 851 C C . ASN A 1 106 ? 5.914 -6.432 -4.565 1.00 86.25 106 ASN A C 1
ATOM 853 O O . ASN A 1 106 ? 5.875 -5.216 -4.782 1.00 86.25 106 ASN A O 1
ATOM 857 N N . THR A 1 107 ? 4.882 -7.097 -4.039 1.00 93.44 107 THR A N 1
ATOM 858 C CA . THR A 1 107 ? 3.643 -6.446 -3.599 1.00 93.44 107 THR A CA 1
ATOM 859 C C . THR A 1 107 ? 3.923 -5.489 -2.441 1.00 93.44 107 THR A C 1
ATOM 861 O O . THR A 1 107 ? 4.661 -5.812 -1.505 1.00 93.44 107 THR A O 1
ATOM 864 N N . ILE A 1 108 ? 3.314 -4.305 -2.484 1.00 94.75 108 ILE A N 1
ATOM 865 C CA . ILE A 1 108 ? 3.372 -3.317 -1.404 1.00 94.75 108 ILE A CA 1
ATOM 866 C C . ILE A 1 108 ? 2.048 -3.356 -0.646 1.00 94.75 108 ILE A C 1
ATOM 868 O O . ILE A 1 108 ? 0.983 -3.137 -1.222 1.00 94.75 108 ILE A O 1
ATOM 872 N N . LEU A 1 109 ? 2.113 -3.575 0.665 1.00 95.62 109 LEU A N 1
ATOM 873 C CA . LEU A 1 109 ? 0.972 -3.337 1.540 1.00 95.62 109 LEU A CA 1
ATOM 874 C C . LEU A 1 109 ? 0.966 -1.873 1.974 1.00 95.62 109 LEU A C 1
ATOM 876 O O . LEU A 1 109 ? 1.901 -1.404 2.621 1.00 95.62 109 LEU A O 1
ATOM 880 N N . VAL A 1 110 ? -0.119 -1.168 1.692 1.00 96.56 110 VAL A N 1
ATOM 881 C CA . VAL A 1 110 ? -0.366 0.182 2.184 1.00 96.56 110 VAL A CA 1
ATOM 882 C C . VAL A 1 110 ? -1.385 0.122 3.313 1.00 96.56 110 VAL A C 1
ATOM 884 O O . VAL A 1 110 ? -2.549 -0.234 3.125 1.00 96.56 110 VAL A O 1
ATOM 887 N N . CYS A 1 111 ? -0.947 0.495 4.507 1.00 95.44 111 CYS A N 1
ATOM 888 C CA . CYS A 1 111 ? -1.814 0.705 5.647 1.00 95.44 111 CYS A CA 1
ATOM 889 C C . CYS A 1 111 ? -2.279 2.165 5.679 1.00 95.44 111 CYS A C 1
ATOM 891 O O . CYS A 1 111 ? -1.499 3.075 5.970 1.00 95.44 111 CYS A O 1
ATOM 893 N N . LEU A 1 112 ? -3.552 2.384 5.353 1.00 94.06 112 LEU A N 1
ATOM 894 C CA . LEU A 1 112 ? -4.194 3.691 5.409 1.00 94.06 112 LEU A CA 1
ATOM 895 C C . LEU A 1 112 ? -4.690 3.950 6.833 1.00 94.06 112 LEU A C 1
ATOM 897 O O . LEU A 1 112 ? -5.615 3.286 7.303 1.00 94.06 112 LEU A O 1
ATOM 901 N N . LEU A 1 113 ? -4.090 4.926 7.509 1.00 91.25 113 LEU A N 1
ATOM 902 C CA . LEU A 1 113 ? -4.507 5.354 8.840 1.00 91.25 113 LEU A CA 1
ATOM 903 C C . LEU A 1 113 ? -5.805 6.162 8.722 1.00 91.25 113 LEU A C 1
ATOM 905 O O . LEU A 1 113 ? -5.862 7.178 8.024 1.00 91.25 113 LEU A O 1
ATOM 909 N N . SER A 1 114 ? -6.855 5.688 9.386 1.00 85.31 114 SER A N 1
ATOM 910 C CA . SER A 1 114 ? -8.174 6.317 9.391 1.00 85.31 114 SER A CA 1
ATOM 911 C C . SER A 1 114 ? -8.136 7.667 10.117 1.00 85.31 114 SER A C 1
ATOM 913 O O . SER A 1 114 ? -7.427 7.790 11.114 1.00 85.31 114 SER A O 1
ATOM 915 N N . PRO A 1 115 ? -8.960 8.660 9.730 1.00 77.75 115 PRO A N 1
ATOM 916 C CA . PRO A 1 115 ? -9.064 9.923 10.465 1.00 77.75 115 PRO A CA 1
ATOM 917 C C . PRO A 1 115 ? -9.466 9.764 11.935 1.00 77.75 115 PRO A C 1
ATOM 919 O O . PRO A 1 115 ? -9.294 10.683 12.726 1.00 77.75 115 PRO A O 1
ATOM 922 N N . LYS A 1 116 ? -10.054 8.618 12.286 1.00 77.56 116 LYS A N 1
ATOM 923 C CA . LYS A 1 116 ? -10.529 8.316 13.637 1.00 77.56 116 LYS A CA 1
ATOM 924 C C . LYS A 1 116 ? -9.427 7.806 14.563 1.00 77.56 116 LYS A C 1
ATOM 926 O O . LYS A 1 116 ? -9.670 7.711 15.761 1.00 77.56 116 LYS A O 1
ATOM 931 N N . THR A 1 117 ? -8.244 7.478 14.036 1.00 79.12 117 THR A N 1
ATOM 932 C CA . THR A 1 117 ? -7.126 7.096 14.898 1.00 79.12 117 THR A CA 1
ATOM 933 C C . THR A 1 117 ? -6.552 8.322 15.602 1.00 79.12 117 THR A C 1
ATOM 935 O O . THR A 1 117 ? -6.269 9.344 14.978 1.00 79.12 117 THR A O 1
ATOM 9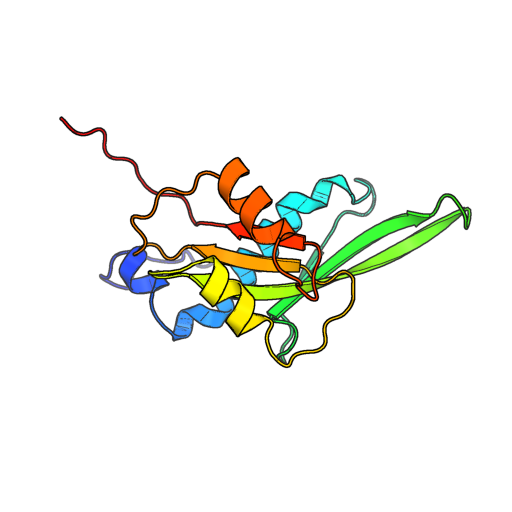38 N N . SER A 1 118 ? -6.351 8.205 16.911 1.00 76.50 118 SER A N 1
ATOM 939 C CA . SER A 1 118 ? -5.586 9.159 17.718 1.00 76.50 118 SER A CA 1
ATOM 940 C C . SER A 1 118 ? -4.210 8.609 18.104 1.00 76.50 118 SER A C 1
ATOM 942 O O . SER A 1 118 ? -3.530 9.187 18.952 1.00 76.50 118 SER A O 1
ATOM 944 N N . GLU A 1 119 ? -3.812 7.460 17.551 1.00 82.12 119 GLU A N 1
ATOM 945 C CA . GLU A 1 119 ? -2.544 6.825 17.897 1.00 82.12 119 GLU A CA 1
ATOM 946 C C . GLU A 1 119 ? -1.354 7.565 17.280 1.00 82.12 119 GLU A C 1
ATOM 948 O O . GLU A 1 119 ? -1.352 7.947 16.109 1.00 82.12 119 GLU A O 1
ATOM 953 N N . VAL A 1 120 ? -0.305 7.729 18.087 1.00 83.06 120 VAL A N 1
ATOM 954 C CA . VAL A 1 120 ? 0.981 8.273 17.652 1.00 83.06 120 VAL A CA 1
ATOM 955 C C . VAL A 1 120 ? 1.946 7.114 17.448 1.00 83.06 120 VAL A C 1
ATOM 957 O O . VAL A 1 120 ? 2.268 6.383 18.385 1.00 83.06 120 VAL A O 1
ATOM 960 N N . PHE A 1 121 ? 2.441 6.961 16.222 1.00 85.75 121 PHE A N 1
ATOM 961 C CA . PHE A 1 121 ? 3.344 5.872 15.869 1.00 85.75 121 PHE A CA 1
ATOM 962 C C . PHE A 1 121 ? 4.807 6.308 15.942 1.00 85.75 121 PHE A C 1
ATOM 964 O O . PHE A 1 121 ? 5.237 7.233 15.257 1.00 85.75 121 PHE A O 1
ATOM 971 N N . ASN A 1 122 ? 5.605 5.580 16.723 1.00 88.94 122 ASN A N 1
ATOM 972 C CA . ASN A 1 122 ? 7.061 5.648 16.643 1.00 88.94 122 ASN A CA 1
ATOM 973 C C . ASN A 1 122 ? 7.538 4.701 15.529 1.00 88.94 122 ASN A C 1
ATOM 975 O O . ASN A 1 122 ? 7.577 3.483 15.720 1.00 88.94 122 ASN A O 1
ATOM 979 N N . PHE A 1 123 ? 7.874 5.248 14.356 1.00 88.06 123 PHE A N 1
ATOM 980 C CA . PHE A 1 123 ? 8.255 4.435 13.194 1.00 88.06 123 PHE A CA 1
ATOM 981 C C . PHE A 1 123 ? 9.488 3.545 13.419 1.00 88.06 123 PHE A C 1
ATOM 983 O O . PHE A 1 123 ? 9.421 2.380 13.023 1.00 88.06 123 PHE A O 1
ATOM 990 N N . PRO A 1 124 ? 10.575 3.999 14.077 1.00 91.12 124 PRO A N 1
ATOM 991 C CA . PRO A 1 124 ? 11.668 3.107 14.466 1.00 91.12 124 PRO A CA 1
ATOM 992 C C . PRO A 1 124 ? 11.206 1.893 15.281 1.00 91.12 124 PRO A C 1
ATOM 994 O O . PRO A 1 124 ? 11.524 0.757 14.929 1.00 91.12 124 PRO A O 1
ATOM 997 N N . THR A 1 125 ? 10.407 2.105 16.331 1.00 92.25 125 THR A N 1
ATOM 998 C CA . THR A 1 125 ? 9.886 1.004 17.156 1.00 92.25 125 THR A CA 1
ATOM 999 C C . THR A 1 125 ? 8.993 0.065 16.348 1.00 92.25 125 THR A C 1
ATOM 1001 O O . THR A 1 125 ? 9.134 -1.153 16.454 1.00 92.25 125 THR A O 1
ATOM 1004 N N . LEU A 1 126 ? 8.103 0.613 15.518 1.00 90.06 126 LEU A N 1
ATOM 1005 C CA . LEU A 1 126 ? 7.199 -0.171 14.681 1.00 90.06 126 LEU A CA 1
ATOM 1006 C C . LEU A 1 126 ? 7.961 -1.017 13.650 1.00 90.06 126 LEU A C 1
ATOM 1008 O O . LEU A 1 126 ? 7.631 -2.183 13.445 1.00 90.06 126 LEU A O 1
ATOM 1012 N N . SER A 1 127 ? 9.006 -0.455 13.041 1.00 89.25 127 SER A N 1
ATOM 1013 C CA . SER A 1 127 ? 9.880 -1.165 12.102 1.00 89.25 127 SER A CA 1
ATOM 1014 C C . SER A 1 127 ? 10.554 -2.366 12.770 1.00 89.25 127 SER A C 1
ATOM 1016 O O . SER A 1 127 ? 10.486 -3.482 12.255 1.00 89.25 127 SER A O 1
ATOM 1018 N N . GLU A 1 128 ? 11.116 -2.182 13.967 1.00 92.12 128 GLU A N 1
ATOM 1019 C CA . GLU A 1 128 ? 11.731 -3.274 14.733 1.00 92.12 128 GLU A CA 1
ATOM 1020 C C . GLU A 1 128 ? 10.724 -4.347 15.165 1.00 92.12 128 GLU A C 1
ATOM 1022 O O . GLU A 1 128 ? 11.064 -5.528 15.242 1.00 92.12 128 GLU A O 1
ATOM 1027 N N . GLN A 1 129 ? 9.474 -3.970 15.435 1.00 91.12 129 GLN A N 1
ATOM 1028 C CA . GLN A 1 129 ? 8.410 -4.931 15.725 1.00 91.12 129 GLN A CA 1
ATOM 1029 C C . GLN A 1 129 ? 7.996 -5.727 14.482 1.00 91.12 129 GLN A C 1
ATOM 1031 O O . GLN A 1 129 ? 7.815 -6.940 14.582 1.00 91.12 129 GLN A O 1
ATOM 1036 N N . LEU A 1 130 ? 7.875 -5.077 13.321 1.00 88.38 130 LEU A N 1
ATOM 1037 C CA . LEU A 1 130 ? 7.515 -5.731 12.060 1.00 88.38 130 LEU A CA 1
ATOM 1038 C C . LEU A 1 130 ? 8.589 -6.720 11.598 1.00 88.38 130 LEU A C 1
ATOM 1040 O O . LEU A 1 130 ? 8.243 -7.826 11.200 1.00 88.38 130 LEU A O 1
ATOM 1044 N N . LYS A 1 131 ? 9.879 -6.383 11.738 1.00 87.94 131 LYS A N 1
ATOM 1045 C CA . LYS A 1 131 ? 11.001 -7.283 11.396 1.00 87.94 131 LYS A CA 1
ATOM 1046 C C . LYS A 1 131 ? 11.009 -8.595 12.186 1.00 87.94 131 LYS A C 1
ATOM 1048 O O . LYS A 1 131 ? 11.577 -9.580 11.728 1.00 87.94 131 LYS A O 1
ATOM 1053 N N . LYS A 1 132 ? 10.420 -8.609 13.386 1.00 89.25 132 LYS A N 1
ATOM 1054 C CA . LYS A 1 132 ? 10.342 -9.799 14.253 1.00 89.25 132 LYS A CA 1
ATOM 1055 C C . LYS A 1 132 ? 9.190 -10.733 13.886 1.00 89.25 132 LYS A C 1
ATOM 1057 O O . LYS A 1 132 ? 9.065 -11.797 14.487 1.00 89.25 132 LYS A O 1
ATOM 1062 N N . ILE A 1 13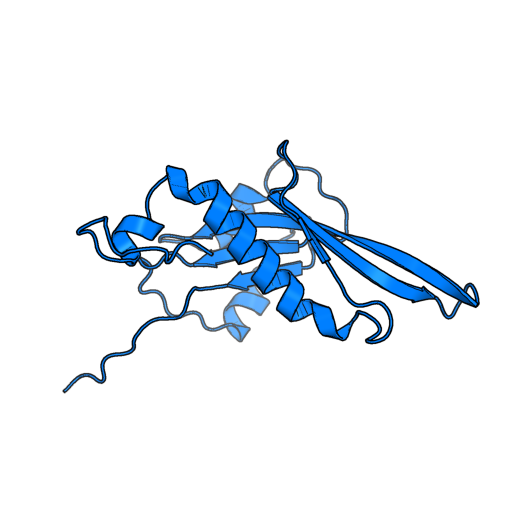3 ? 8.321 -10.325 12.967 1.00 86.12 133 ILE A N 1
ATOM 1063 C CA . ILE A 1 133 ? 7.169 -11.102 12.525 1.00 86.12 133 ILE A CA 1
ATOM 1064 C C . ILE A 1 133 ? 7.481 -11.618 11.124 1.00 86.12 133 ILE A C 1
ATOM 1066 O O . ILE A 1 133 ? 7.880 -10.853 10.252 1.00 86.12 133 ILE A O 1
ATOM 1070 N N . GLU A 1 134 ? 7.269 -12.910 10.896 1.00 83.75 134 GLU A N 1
ATOM 1071 C CA . GLU A 1 134 ? 7.326 -13.468 9.549 1.00 83.75 134 GLU A CA 1
ATOM 1072 C C . GLU A 1 134 ? 6.110 -12.973 8.755 1.00 83.75 134 GLU A C 1
ATOM 1074 O O . GLU A 1 134 ? 4.960 -13.265 9.098 1.00 83.75 134 GLU A O 1
ATOM 1079 N N . LEU A 1 135 ? 6.366 -12.156 7.734 1.00 85.38 135 LEU A N 1
ATOM 1080 C CA . LEU A 1 135 ? 5.353 -11.596 6.846 1.00 85.38 135 LEU A CA 1
ATOM 1081 C C . LEU A 1 135 ? 5.694 -11.982 5.402 1.00 85.38 135 LEU A C 1
ATOM 1083 O O . LEU A 1 135 ? 6.869 -11.971 5.038 1.00 85.38 135 LEU A O 1
ATOM 1087 N N . PRO A 1 136 ? 4.690 -12.272 4.557 1.00 85.19 136 PRO A N 1
ATOM 1088 C CA . PRO A 1 136 ? 4.924 -12.655 3.164 1.00 85.19 136 PRO A CA 1
ATOM 1089 C C . PRO A 1 136 ? 5.403 -11.492 2.281 1.00 85.19 136 PRO A C 1
ATOM 1091 O O . PRO A 1 136 ? 5.721 -11.713 1.119 1.00 85.19 136 PRO A O 1
ATOM 1094 N N . LEU A 1 137 ? 5.437 -10.261 2.807 1.00 86.06 137 LEU A N 1
ATOM 1095 C CA . LEU A 1 137 ? 5.783 -9.042 2.078 1.00 86.06 137 LEU A CA 1
ATOM 1096 C C . LEU A 1 137 ? 6.933 -8.297 2.750 1.00 86.06 137 LEU A C 1
ATOM 1098 O O . LEU A 1 137 ? 6.989 -8.202 3.976 1.00 86.06 137 LEU A O 1
ATOM 1102 N N . SER A 1 138 ? 7.799 -7.690 1.936 1.00 82.88 138 SER A N 1
ATOM 1103 C CA . SER A 1 138 ? 8.916 -6.857 2.408 1.00 82.88 138 SER A CA 1
ATOM 1104 C C . SER A 1 138 ? 8.610 -5.355 2.427 1.00 82.88 138 SER A C 1
ATOM 1106 O O . SER A 1 138 ? 9.319 -4.595 3.086 1.00 82.88 138 SER A O 1
ATOM 1108 N N . HIS A 1 139 ? 7.564 -4.907 1.727 1.00 89.81 139 HIS A N 1
ATOM 1109 C CA . HIS A 1 139 ? 7.218 -3.491 1.602 1.00 89.81 139 HIS A CA 1
ATOM 1110 C C . HIS A 1 139 ? 5.879 -3.191 2.278 1.00 89.81 139 HIS A C 1
ATOM 1112 O O . HIS A 1 139 ? 4.819 -3.570 1.783 1.00 89.81 139 HIS A O 1
ATOM 1118 N N . ILE A 1 140 ? 5.938 -2.491 3.414 1.00 92.25 140 ILE A N 1
ATOM 1119 C CA . ILE A 1 140 ? 4.763 -2.059 4.177 1.00 92.25 140 ILE A CA 1
ATOM 1120 C C . ILE A 1 140 ? 4.854 -0.555 4.386 1.00 92.25 140 ILE A C 1
ATOM 1122 O O . ILE A 1 140 ? 5.773 -0.075 5.051 1.00 92.25 140 ILE A O 1
ATOM 1126 N N . PHE A 1 141 ? 3.914 0.187 3.812 1.00 94.00 141 PHE A N 1
ATOM 1127 C CA . PHE A 1 141 ? 3.848 1.641 3.911 1.00 94.00 141 PHE A CA 1
ATOM 1128 C C . PHE A 1 141 ? 2.703 2.051 4.825 1.00 94.00 141 PHE A C 1
ATOM 1130 O O . PHE A 1 141 ? 1.625 1.465 4.784 1.00 94.00 141 PHE A O 1
ATOM 1137 N N . LEU A 1 142 ? 2.925 3.085 5.631 1.00 92.81 142 LEU A N 1
ATOM 1138 C CA . LEU A 1 142 ? 1.866 3.760 6.374 1.00 92.81 142 LEU A CA 1
ATOM 1139 C C . LEU A 1 142 ? 1.553 5.071 5.658 1.00 92.81 142 LEU A C 1
ATOM 1141 O O . LEU A 1 142 ? 2.462 5.846 5.364 1.00 92.81 142 LEU A O 1
ATOM 1145 N N . THR A 1 143 ? 0.277 5.328 5.388 1.00 91.50 143 THR A N 1
ATOM 1146 C CA . THR A 1 143 ? -0.173 6.567 4.746 1.00 91.50 143 THR A CA 1
ATOM 1147 C C . THR A 1 143 ? -1.371 7.159 5.475 1.00 91.50 143 THR A C 1
ATOM 1149 O O . THR A 1 143 ? -2.163 6.440 6.082 1.00 91.50 143 THR A O 1
ATOM 1152 N N . PHE A 1 144 ? -1.495 8.481 5.441 1.00 87.19 144 PHE A N 1
ATOM 1153 C CA . PHE A 1 144 ? -2.555 9.234 6.100 1.00 87.19 144 PHE A CA 1
ATOM 1154 C C . PHE A 1 144 ? -2.805 10.535 5.336 1.00 87.19 144 PHE A C 1
ATOM 1156 O O . PHE A 1 144 ? -1.885 11.120 4.770 1.00 87.19 144 PHE A O 1
ATOM 1163 N N . HIS A 1 145 ? -4.041 11.024 5.357 1.00 77.62 145 HIS A N 1
ATOM 1164 C CA . HIS A 1 145 ? -4.480 12.221 4.623 1.00 77.62 145 HIS A CA 1
ATOM 1165 C C . HIS A 1 145 ? -4.042 13.561 5.251 1.00 77.62 145 HIS A C 1
ATOM 1167 O O . HIS A 1 145 ? -4.589 14.609 4.922 1.00 77.62 145 HIS A O 1
ATOM 1173 N N . GLY A 1 146 ? -3.070 13.546 6.168 1.00 67.62 146 GLY A N 1
ATOM 1174 C CA . GLY A 1 146 ? -2.750 14.689 7.024 1.00 67.62 146 GLY A CA 1
ATOM 1175 C C . GLY A 1 146 ? -3.816 14.925 8.099 1.00 67.62 146 GLY A C 1
ATOM 1176 O O . GLY A 1 146 ? -4.982 14.565 7.939 1.00 67.62 146 GLY A O 1
ATOM 1177 N N . PHE A 1 147 ? -3.410 15.518 9.219 1.00 64.12 147 PHE A N 1
ATOM 1178 C CA . PHE A 1 147 ? -4.314 15.967 10.275 1.00 64.12 147 PHE A CA 1
ATOM 1179 C C . PHE A 1 147 ? -4.040 17.436 10.548 1.00 64.12 147 PHE A C 1
ATOM 1181 O O . PHE A 1 147 ? -2.881 17.853 10.608 1.00 64.12 147 PHE A O 1
ATOM 1188 N N . ARG A 1 148 ? -5.099 18.227 10.732 1.00 56.84 148 ARG A N 1
ATOM 1189 C CA . ARG A 1 148 ? -4.940 19.573 11.272 1.00 56.84 148 ARG A CA 1
ATOM 1190 C C . ARG A 1 148 ? -4.562 19.428 12.741 1.00 56.84 148 ARG A C 1
ATOM 1192 O O . ARG A 1 148 ? -5.376 18.983 13.542 1.00 56.84 148 ARG A O 1
ATOM 1199 N N . ILE A 1 149 ? -3.328 19.783 13.077 1.00 57.84 149 ILE A N 1
ATOM 1200 C CA . ILE A 1 149 ? -2.921 19.952 14.469 1.00 57.84 149 ILE A CA 1
ATOM 1201 C C . ILE A 1 149 ? -3.425 21.331 14.877 1.00 57.84 149 ILE A C 1
ATOM 1203 O O . ILE A 1 149 ? -2.917 22.344 14.393 1.00 57.84 149 ILE A O 1
ATOM 1207 N N . GLU A 1 150 ? -4.460 21.383 15.709 1.00 56.03 150 GLU A N 1
ATOM 1208 C CA . GLU A 1 150 ? -4.768 22.623 16.412 1.00 56.03 150 GLU A CA 1
ATOM 1209 C C . GLU A 1 150 ? -3.758 22.754 17.556 1.00 56.03 150 GLU A C 1
ATOM 1211 O O . GLU A 1 150 ? -3.649 21.831 18.368 1.00 56.03 150 GLU A O 1
ATOM 1216 N N . PRO A 1 151 ? -2.957 23.835 17.604 1.00 48.22 151 PRO A N 1
ATOM 1217 C CA . PRO A 1 151 ? -2.109 24.070 18.756 1.00 48.22 151 PRO A CA 1
ATOM 1218 C C . PRO A 1 151 ? -3.029 24.222 19.967 1.00 48.22 151 PRO A C 1
ATOM 1220 O O . PRO A 1 151 ? -3.883 25.106 19.996 1.00 48.22 151 PRO A O 1
ATOM 1223 N N . SER A 1 152 ? -2.888 23.320 20.935 1.00 58.50 152 SER A N 1
ATOM 1224 C CA . SER A 1 152 ? -3.538 23.443 22.235 1.00 58.50 152 SER A CA 1
ATOM 1225 C C . SER A 1 152 ? -3.166 24.797 22.846 1.00 58.50 152 SER A C 1
ATOM 1227 O O . SER A 1 152 ? -1.973 25.084 22.975 1.00 58.50 152 SER A O 1
ATOM 1229 N N . LEU A 1 153 ? -4.183 25.609 23.161 1.00 38.09 153 LEU A N 1
ATOM 1230 C CA . LEU A 1 153 ? -4.068 26.828 23.972 1.00 38.09 153 LEU A CA 1
ATOM 1231 C C . LEU A 1 153 ? -3.536 26.512 25.373 1.00 38.09 153 LEU A C 1
ATOM 1233 O O . LEU A 1 153 ? -3.946 25.467 25.929 1.00 38.09 153 LEU A O 1
#

pLDDT: mean 83.02, std 14.23, range [34.47, 96.56]

Secondary structure (DSSP, 8-state):
-------SSS-HHHHHTSGGGHHHHHHHHHHHHHHHHGGGS-TTT-EEEE--SSSSPSEEEEEEEEETTTTEEEEEEEEEEEEEE-SS-HHHHHHHHHTT----TTPEEEEEE-TT--PPP-HHHHHHHHHTS--S-SEEEEE------PPP-

Organism: NCBI:txid1974710

Sequence (153 aa):
MAEFQQERGVDFQTAWSHRDMKRNKEIYATAMAALCIQQDAAEKYGWWFTKPLQDPPDGIIGAIVEDKTMGGNIITIREIEVVEYIEGSLLKTIRDKLKNKSYEPNTILVCLLSPKTSEVFNFPTLSEQLKKIELPLSHIFLTFHGFRIEPSL

Radius of gyration: 17.57 Å; chains: 1; bounding box: 46×44×46 Å